Protein AF-A0A194PDJ0-F1 (afdb_monomer)

Solvent-accessible surface area (backbone atoms only — not comparable to full-atom values): 7885 Å² total; per-residue (Å²): 131,50,68,66,46,75,48,87,61,85,101,45,86,41,82,40,83,20,64,50,59,54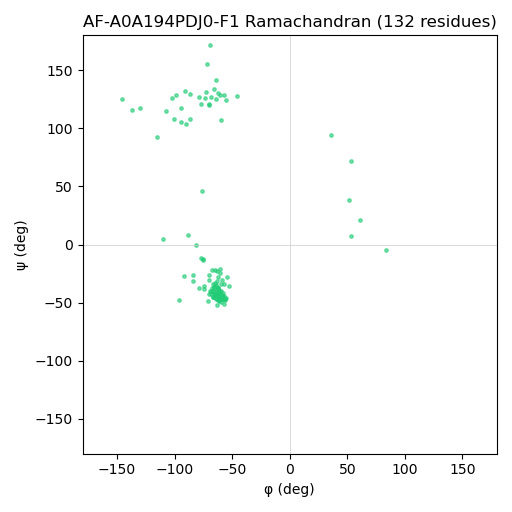,53,52,47,54,54,54,53,51,49,52,52,51,51,61,53,54,61,64,69,48,73,89,59,56,68,67,58,55,51,49,53,52,51,53,50,50,55,50,51,55,54,44,55,56,38,48,62,57,15,74,78,36,67,70,48,30,35,51,40,45,37,48,66,81,47,66,64,46,87,84,56,57,65,68,60,41,50,35,53,45,53,36,51,53,52,49,50,56,58,56,70,70,57,54,64,74,46,58,72,61,78,56,84,78,85,79,78,61,68,88,83,86

InterPro domains:
  IPR007129 Ubiquinol-cytochrome c chaperone, CBP3 [PTHR12184] (19-128)
  IPR021150 Ubiquinol-cytochrome c chaperone [PF03981] (19-120)

pLDDT: mean 86.36, std 13.6, range [44.62, 97.94]

Foldseek 3Di:
DFDWDQDDDPPDRDTHDGLVVVLVVVVVVVVVVVLVVVLVVVPPDDVVVSVVVVVVVVVLVVVLVVQVVVCVVPVVSQLVSCCCNVVVVDPPDDSVVSVLVSVLVVVQVVQVVPDDSVCSNPPNDGDRDDSVVD

Radius of gyration: 18.81 Å; Cα contacts (8 Å, |Δi|>4): 86; chains: 1; bounding box: 39×33×56 Å

Secondary structure (DSSP, 8-state):
-PPPEEEEETTEEEEE--HHHHHHHHHHHHHHHHHHHHHHTSTT--HHHHHHHHHHHHHHHHHHHHHHHHHTT-HHHHHHHHHHHHSTT-TT--HHHHHHHHHHHHHHHHHHHTS-HHHHHSS----PPPGGG-

Sequence (134 aa):
MAEDVTSITNDKKKYVKGDGHFVRNCVIEALWADVAMRVKLLEGANPAIARKQVTELSEQFQAALVAYDEGLSDDKIMASAVWRRFYSLSEDANAMDIEKIVHFIRHQVSELDKIPSKDLKWKPVFTWLSINDH

Mean predicted aligned error: 7.32 Å

Structure (mmCIF, N/CA/C/O backbone):
data_AF-A0A194PDJ0-F1
#
_entry.id   AF-A0A194PDJ0-F1
#
loop_
_atom_site.group_PDB
_atom_site.id
_atom_site.type_symbol
_atom_site.label_atom_id
_atom_site.label_alt_id
_atom_site.label_comp_id
_atom_site.label_asym_id
_atom_site.label_entity_id
_atom_site.label_seq_id
_atom_site.pdbx_PDB_ins_code
_atom_site.Cartn_x
_atom_site.Cartn_y
_atom_site.Cartn_z
_atom_site.occupancy
_atom_site.B_iso_or_equiv
_atom_site.auth_seq_id
_atom_site.auth_comp_id
_atom_site.auth_asym_id
_atom_site.auth_atom_id
_atom_site.pdbx_PDB_model_num
ATOM 1 N N . MET A 1 1 ? -5.760 1.901 17.203 1.00 44.62 1 MET A N 1
ATOM 2 C CA . MET A 1 1 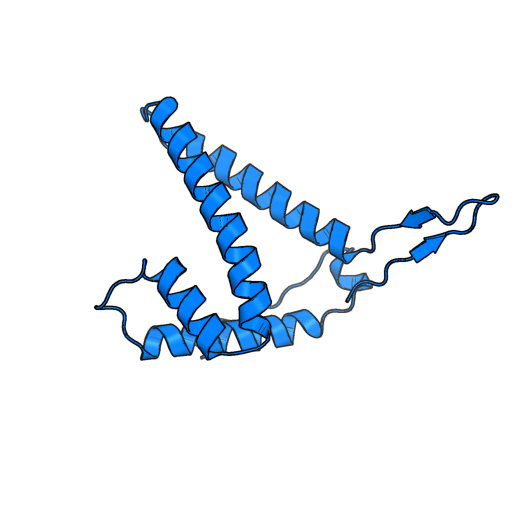? -4.712 2.951 17.193 1.00 44.62 1 MET A CA 1
ATOM 3 C C . MET A 1 1 ? -3.810 2.737 18.402 1.00 44.62 1 MET A C 1
ATOM 5 O O . MET A 1 1 ? -4.319 2.734 19.514 1.00 44.62 1 MET A O 1
ATOM 9 N N . ALA A 1 2 ? -2.517 2.461 18.218 1.00 47.50 2 ALA A N 1
ATOM 10 C CA . ALA A 1 2 ? -1.602 2.309 19.350 1.00 47.50 2 ALA A CA 1
ATOM 11 C C . ALA A 1 2 ? -1.408 3.662 20.045 1.00 47.50 2 ALA A C 1
ATOM 13 O O . ALA A 1 2 ? -1.103 4.647 19.379 1.00 47.50 2 ALA A O 1
ATOM 14 N N . GLU A 1 3 ? -1.615 3.710 21.357 1.00 50.22 3 GLU A N 1
ATOM 15 C CA . GLU A 1 3 ? -1.534 4.952 22.119 1.00 50.22 3 GLU A CA 1
ATOM 16 C C . GLU A 1 3 ? -0.072 5.381 22.277 1.00 50.22 3 GLU A C 1
ATOM 18 O O . GLU A 1 3 ? 0.781 4.611 22.728 1.00 50.22 3 GLU A O 1
ATOM 23 N N . ASP A 1 4 ? 0.224 6.617 21.883 1.00 56.78 4 ASP A N 1
ATOM 24 C CA . ASP A 1 4 ? 1.502 7.248 22.183 1.00 56.78 4 ASP A CA 1
ATOM 25 C C . ASP A 1 4 ? 1.548 7.614 23.669 1.00 56.78 4 ASP A C 1
ATOM 27 O O . ASP A 1 4 ? 0.629 8.237 24.203 1.00 56.78 4 ASP A O 1
ATOM 31 N N . VAL A 1 5 ? 2.635 7.251 24.350 1.00 58.25 5 VAL A N 1
ATOM 32 C CA . VAL A 1 5 ? 2.769 7.470 25.795 1.00 58.25 5 VAL A CA 1
ATOM 33 C C . VAL A 1 5 ? 3.661 8.679 26.048 1.00 58.25 5 VAL A C 1
ATOM 35 O O . VAL A 1 5 ? 4.807 8.744 25.600 1.00 58.25 5 VAL A O 1
ATOM 38 N N . THR A 1 6 ? 3.174 9.643 26.826 1.00 53.84 6 THR A N 1
ATOM 39 C CA . THR A 1 6 ? 4.027 10.695 27.391 1.00 53.84 6 THR A CA 1
ATOM 40 C C . THR A 1 6 ? 4.628 10.210 28.706 1.00 53.84 6 THR A C 1
ATOM 42 O O . THR A 1 6 ? 3.920 10.118 29.707 1.00 53.84 6 THR A O 1
ATOM 45 N N . SER A 1 7 ? 5.931 9.917 28.733 1.00 50.19 7 SER A N 1
ATOM 46 C CA . SER A 1 7 ? 6.626 9.576 29.981 1.00 50.19 7 SER A CA 1
ATOM 47 C C . SER A 1 7 ? 7.110 10.844 30.688 1.00 50.19 7 SER A C 1
ATOM 49 O O . SER A 1 7 ? 7.787 11.673 30.070 1.00 50.19 7 SER A O 1
ATOM 51 N N . ILE A 1 8 ? 6.804 10.982 31.980 1.00 46.88 8 ILE A N 1
ATOM 52 C CA . ILE A 1 8 ? 7.322 12.057 32.834 1.00 46.88 8 ILE A CA 1
ATOM 53 C C . ILE A 1 8 ? 8.565 11.530 33.557 1.00 46.88 8 ILE A C 1
ATOM 55 O O . ILE A 1 8 ? 8.462 10.745 34.492 1.00 46.88 8 ILE A O 1
ATOM 59 N N . THR A 1 9 ? 9.744 11.971 33.131 1.00 51.44 9 THR A N 1
ATOM 60 C CA . THR A 1 9 ? 10.995 11.807 33.886 1.00 51.44 9 THR A CA 1
ATOM 61 C C . THR A 1 9 ? 11.760 13.123 33.810 1.00 51.44 9 THR A C 1
ATOM 63 O O . THR A 1 9 ? 12.117 13.525 32.707 1.00 51.44 9 THR A O 1
ATOM 66 N N . ASN A 1 10 ? 11.949 13.780 34.964 1.00 54.75 10 ASN A N 1
ATOM 67 C CA . ASN A 1 10 ? 12.617 15.075 35.187 1.00 54.75 10 ASN A CA 1
ATOM 68 C C . ASN A 1 10 ? 12.408 16.131 34.078 1.00 54.75 10 ASN A C 1
ATOM 70 O O . ASN A 1 10 ? 13.140 16.183 33.092 1.00 54.75 10 ASN A O 1
ATOM 74 N N . ASP A 1 11 ? 11.400 16.988 34.275 1.00 57.84 11 ASP A N 1
ATOM 75 C CA . ASP A 1 11 ? 11.147 18.279 33.602 1.00 57.84 11 ASP A CA 1
ATOM 76 C C . ASP A 1 11 ? 11.097 18.339 32.064 1.00 57.84 11 ASP A C 1
ATOM 78 O O . ASP A 1 11 ? 10.934 19.417 31.490 1.00 57.84 11 ASP A O 1
ATOM 82 N N . LYS A 1 12 ? 11.132 17.207 31.353 1.00 55.81 12 LYS A N 1
ATOM 83 C CA . LYS A 1 12 ? 10.877 17.165 29.905 1.00 55.81 12 LYS A CA 1
ATOM 84 C C . LYS A 1 12 ? 9.856 16.084 29.570 1.00 55.81 12 LYS A C 1
ATOM 86 O O . LYS A 1 12 ? 10.108 14.899 29.768 1.00 55.81 12 LYS A O 1
ATOM 91 N N . LYS A 1 13 ? 8.704 16.488 29.015 1.00 59.84 13 LYS A N 1
ATOM 92 C CA . LYS A 1 13 ? 7.755 15.558 28.383 1.00 59.84 13 LYS A CA 1
ATOM 93 C C . LYS A 1 13 ? 8.484 14.846 27.242 1.00 59.84 13 LYS A C 1
ATOM 95 O O . LYS A 1 13 ? 8.774 15.463 26.219 1.00 59.84 13 LYS A O 1
ATOM 100 N N . LYS A 1 14 ? 8.806 13.565 27.421 1.00 64.19 14 LYS A N 1
ATOM 101 C CA . LYS A 1 14 ? 9.397 12.737 26.368 1.00 64.19 14 LYS A CA 1
ATOM 102 C C . LYS A 1 14 ? 8.272 11.990 25.664 1.00 64.19 14 LYS A C 1
ATOM 104 O O . LYS A 1 14 ? 7.558 11.206 26.285 1.00 64.19 14 LYS A O 1
ATOM 109 N N . TYR A 1 15 ? 8.110 12.274 24.378 1.00 62.28 15 TYR A N 1
ATOM 110 C CA . TYR A 1 15 ? 7.217 11.522 23.509 1.00 62.28 15 TYR A CA 1
ATOM 111 C C . TYR A 1 15 ? 7.804 10.127 23.283 1.00 62.28 15 TYR A C 1
ATOM 113 O O . TYR A 1 15 ? 8.939 9.994 22.811 1.00 62.28 15 TYR A O 1
ATOM 121 N N . VAL A 1 16 ? 7.050 9.094 23.650 1.00 68.69 16 VAL A N 1
ATOM 122 C CA . VAL A 1 16 ? 7.381 7.702 23.357 1.00 68.69 16 VAL A CA 1
ATOM 123 C C . VAL A 1 16 ? 6.428 7.232 22.270 1.00 68.69 16 VAL A C 1
ATOM 125 O O . VAL A 1 16 ? 5.220 7.167 22.479 1.00 68.69 16 VAL A O 1
ATOM 128 N N . LYS A 1 17 ? 7.001 6.924 21.105 1.00 74.88 17 LYS A N 1
ATOM 129 C CA . LYS A 1 17 ? 6.278 6.359 19.964 1.00 74.88 17 LYS A CA 1
ATOM 130 C C . LYS A 1 17 ? 5.584 5.062 20.386 1.00 74.88 17 LYS A C 1
ATOM 132 O O . LYS A 1 17 ? 6.246 4.188 20.948 1.00 74.88 17 LYS A O 1
ATOM 137 N N . GLY A 1 18 ? 4.290 4.946 20.104 1.00 79.12 18 GLY A N 1
ATOM 138 C CA . GLY A 1 18 ? 3.470 3.791 20.458 1.00 79.12 18 GLY A CA 1
ATOM 139 C C . GLY A 1 18 ? 3.817 2.518 19.681 1.00 79.12 18 GLY A C 1
ATOM 140 O O . GLY A 1 18 ? 4.574 2.521 18.705 1.00 79.12 18 GLY A O 1
ATOM 141 N N . ASP A 1 19 ? 3.213 1.404 20.096 1.00 80.25 19 ASP A N 1
ATOM 142 C CA . ASP A 1 19 ? 3.483 0.064 19.552 1.00 80.25 19 ASP A CA 1
ATOM 143 C C . ASP A 1 19 ? 3.223 -0.051 18.037 1.00 80.25 19 ASP A C 1
ATOM 145 O O . ASP A 1 19 ? 3.932 -0.767 17.332 1.00 80.25 19 ASP A O 1
ATOM 149 N N . GLY A 1 20 ? 2.277 0.722 17.499 1.00 80.69 20 GLY A N 1
ATOM 150 C CA . GLY A 1 20 ? 1.982 0.768 16.065 1.00 80.69 20 GLY A CA 1
ATOM 151 C C . GLY A 1 20 ? 3.149 1.307 15.235 1.00 80.69 20 GLY A C 1
ATOM 152 O O . GLY A 1 20 ? 3.421 0.798 14.149 1.00 80.69 20 GLY A O 1
ATOM 153 N N . HIS A 1 21 ? 3.910 2.273 15.762 1.00 85.31 21 HIS A N 1
ATOM 154 C CA . HIS A 1 21 ? 5.116 2.766 15.093 1.00 85.31 21 HIS A CA 1
ATOM 155 C C . HIS A 1 21 ? 6.192 1.677 15.013 1.00 85.31 21 HIS A C 1
ATOM 157 O O . HIS A 1 21 ? 6.894 1.573 14.005 1.00 85.31 21 HIS A O 1
ATOM 163 N N . PHE A 1 22 ? 6.347 0.883 16.076 1.00 86.12 22 PHE A N 1
ATOM 164 C CA . PHE A 1 22 ? 7.292 -0.232 16.098 1.00 86.12 22 PHE A CA 1
ATOM 165 C C . PHE A 1 22 ? 6.913 -1.292 15.059 1.00 86.12 22 PHE A C 1
ATOM 167 O O . PHE A 1 22 ? 7.729 -1.617 14.202 1.00 86.12 22 PHE A O 1
ATOM 174 N N . VAL A 1 23 ? 5.659 -1.750 15.068 1.00 86.06 23 VAL A N 1
ATOM 175 C CA . VAL A 1 23 ? 5.172 -2.774 14.129 1.00 86.06 23 VAL A CA 1
ATOM 176 C C . VAL A 1 23 ? 5.292 -2.296 12.680 1.00 86.06 23 VAL A C 1
ATOM 178 O O . VAL A 1 23 ? 5.813 -3.025 11.838 1.00 86.06 23 VAL A O 1
ATOM 181 N N . ARG A 1 24 ? 4.910 -1.043 12.391 1.00 89.12 24 ARG A N 1
ATOM 182 C CA . ARG A 1 24 ? 5.094 -0.429 11.067 1.00 89.12 24 ARG A CA 1
ATOM 183 C C . ARG A 1 24 ? 6.552 -0.481 10.612 1.00 89.12 24 ARG A C 1
ATOM 185 O O . ARG A 1 24 ? 6.816 -0.819 9.462 1.00 89.12 24 ARG A O 1
ATOM 192 N N . ASN A 1 25 ? 7.497 -0.136 11.489 1.00 91.38 25 ASN A N 1
ATOM 193 C CA . ASN A 1 25 ? 8.921 -0.213 11.162 1.00 91.38 25 ASN A CA 1
ATOM 194 C C . ASN A 1 25 ? 9.349 -1.626 10.797 1.00 91.38 25 ASN A C 1
ATOM 196 O O . ASN A 1 25 ? 9.986 -1.795 9.765 1.00 91.38 25 ASN A O 1
ATOM 200 N N . CYS A 1 26 ? 8.947 -2.625 11.581 1.00 90.75 26 CYS A N 1
ATOM 201 C CA . CYS A 1 26 ? 9.275 -4.015 11.286 1.00 90.75 26 CYS A CA 1
ATOM 202 C C . CYS A 1 26 ? 8.759 -4.447 9.905 1.00 90.75 26 CYS A C 1
ATOM 204 O O . CYS A 1 26 ? 9.483 -5.107 9.167 1.00 90.75 26 CYS A O 1
ATOM 206 N N . VAL A 1 27 ? 7.540 -4.044 9.527 1.00 90.75 27 VAL A N 1
ATOM 207 C CA . VAL A 1 27 ? 6.970 -4.358 8.203 1.00 90.75 27 VAL A CA 1
ATOM 208 C C . VAL A 1 27 ? 7.755 -3.678 7.078 1.00 90.75 27 VAL A C 1
ATOM 210 O O . VAL A 1 27 ? 8.083 -4.325 6.086 1.00 90.75 27 VAL A O 1
ATOM 213 N N . ILE A 1 28 ? 8.097 -2.395 7.231 1.00 94.50 28 ILE A N 1
ATOM 214 C CA . ILE A 1 28 ? 8.876 -1.647 6.230 1.00 94.50 28 ILE A CA 1
ATOM 215 C C . ILE A 1 28 ? 10.293 -2.223 6.091 1.00 94.50 28 ILE A C 1
ATOM 217 O O . ILE A 1 28 ? 10.792 -2.380 4.979 1.00 94.50 28 ILE A O 1
ATOM 221 N N . GLU A 1 29 ? 10.943 -2.560 7.202 1.00 95.44 29 GLU A N 1
ATOM 222 C CA . GLU A 1 29 ? 12.269 -3.183 7.207 1.00 95.44 29 GLU A CA 1
ATOM 223 C C . GLU A 1 29 ? 12.242 -4.553 6.522 1.00 95.44 29 GLU A C 1
ATOM 225 O O . GLU A 1 29 ? 13.094 -4.830 5.677 1.00 95.44 29 GLU A O 1
ATOM 230 N N . ALA A 1 30 ? 11.237 -5.383 6.821 1.00 95.12 30 ALA A N 1
ATOM 231 C CA . ALA A 1 30 ? 11.053 -6.680 6.178 1.00 95.12 30 ALA A CA 1
ATOM 232 C C . ALA A 1 30 ? 10.808 -6.547 4.665 1.00 95.12 30 ALA A C 1
ATOM 234 O O . ALA A 1 30 ? 11.409 -7.288 3.887 1.00 95.12 30 ALA A O 1
ATOM 235 N N . LEU A 1 31 ? 9.992 -5.573 4.240 1.00 96.00 31 LEU A N 1
ATOM 236 C CA . LEU A 1 31 ? 9.767 -5.265 2.825 1.00 96.00 31 LEU A CA 1
ATOM 237 C C . LEU A 1 31 ? 11.086 -4.941 2.112 1.00 96.00 31 LEU A C 1
ATOM 239 O O . LEU A 1 31 ? 11.395 -5.539 1.082 1.00 96.00 31 LEU A O 1
ATOM 243 N N . TRP A 1 32 ? 11.890 -4.023 2.654 1.00 96.38 32 TRP A N 1
ATOM 244 C CA . TRP A 1 32 ? 13.147 -3.629 2.011 1.00 96.38 32 TRP A CA 1
ATOM 245 C C . TRP A 1 32 ? 14.214 -4.721 2.057 1.00 96.38 32 TRP A C 1
ATOM 247 O O . TRP A 1 32 ? 15.010 -4.829 1.121 1.00 96.38 32 TRP A O 1
ATOM 257 N N . ALA A 1 33 ? 14.210 -5.565 3.090 1.00 96.62 33 ALA A N 1
ATOM 258 C CA . ALA A 1 33 ? 15.037 -6.764 3.125 1.00 96.62 33 ALA A CA 1
ATOM 259 C C . ALA A 1 33 ? 14.661 -7.739 1.994 1.00 96.62 33 ALA A C 1
ATOM 261 O O . ALA A 1 33 ? 15.553 -8.232 1.302 1.00 96.62 33 ALA A O 1
ATOM 262 N N . ASP A 1 34 ? 13.365 -7.965 1.750 1.00 96.12 34 ASP A N 1
ATOM 263 C CA . ASP A 1 34 ? 12.885 -8.816 0.652 1.00 96.12 34 ASP A CA 1
ATOM 264 C C . ASP A 1 34 ? 13.251 -8.240 -0.723 1.00 96.12 34 ASP A C 1
ATOM 266 O O . ASP A 1 34 ? 13.803 -8.944 -1.570 1.00 96.12 34 ASP A O 1
ATOM 270 N N . VAL A 1 35 ? 13.063 -6.932 -0.928 1.00 94.81 35 VAL A N 1
ATOM 271 C CA . VAL A 1 35 ? 13.494 -6.241 -2.155 1.00 94.81 35 VAL A CA 1
ATOM 272 C C . VAL A 1 35 ? 14.998 -6.414 -2.381 1.00 94.81 35 VAL A C 1
ATOM 274 O O . VAL A 1 35 ? 15.419 -6.779 -3.479 1.00 94.81 35 VAL A O 1
ATOM 277 N N . ALA A 1 36 ? 15.822 -6.219 -1.347 1.00 91.75 36 ALA A N 1
ATOM 278 C CA . ALA A 1 36 ? 17.271 -6.380 -1.447 1.00 91.75 36 ALA A CA 1
ATOM 279 C C . ALA A 1 36 ? 17.690 -7.821 -1.787 1.00 91.75 36 ALA A C 1
ATOM 281 O O . ALA A 1 36 ? 18.702 -8.017 -2.463 1.00 91.75 36 ALA A O 1
ATOM 282 N N . MET A 1 37 ? 16.933 -8.831 -1.345 1.00 92.62 37 MET A N 1
ATOM 283 C CA . MET A 1 37 ? 17.148 -10.224 -1.744 1.00 92.62 37 MET A CA 1
ATOM 284 C C . MET A 1 37 ? 16.746 -10.459 -3.202 1.00 92.62 37 MET A C 1
ATOM 286 O O . MET A 1 37 ? 17.545 -10.994 -3.968 1.00 92.62 37 MET A O 1
ATOM 290 N N . ARG A 1 38 ? 15.557 -10.011 -3.617 1.00 91.44 38 ARG A N 1
ATOM 291 C CA . ARG A 1 38 ? 15.045 -10.204 -4.985 1.00 91.44 38 ARG A CA 1
ATOM 292 C C . ARG A 1 38 ? 15.901 -9.526 -6.043 1.00 91.44 38 ARG A C 1
ATOM 294 O O . ARG A 1 38 ? 16.121 -10.102 -7.100 1.00 91.44 38 ARG A O 1
ATOM 301 N N . VAL A 1 39 ? 16.438 -8.345 -5.750 1.00 90.25 39 VAL A N 1
ATOM 302 C CA . VAL A 1 39 ? 17.346 -7.637 -6.665 1.00 90.25 39 VAL A CA 1
ATOM 303 C C . VAL A 1 39 ? 18.598 -8.465 -6.971 1.00 90.25 39 VAL A C 1
ATOM 305 O O . VAL A 1 39 ? 19.090 -8.421 -8.094 1.00 90.25 39 VAL A O 1
ATOM 308 N N . LYS A 1 40 ? 19.095 -9.261 -6.016 1.00 86.81 40 LYS A N 1
ATOM 309 C CA . LYS A 1 40 ? 20.252 -10.146 -6.242 1.00 86.81 40 LYS A CA 1
ATOM 310 C C . LYS A 1 40 ? 19.932 -11.315 -7.174 1.00 86.81 40 LYS A C 1
ATOM 312 O O . LYS A 1 40 ? 20.842 -11.810 -7.823 1.00 86.81 40 LYS A O 1
ATOM 317 N N . LEU A 1 41 ? 18.666 -11.736 -7.243 1.00 88.06 41 LEU A N 1
ATOM 318 C CA . LEU A 1 41 ? 18.210 -12.822 -8.120 1.00 88.06 41 LEU A CA 1
ATOM 319 C C . LEU A 1 41 ? 18.107 -12.399 -9.588 1.00 88.06 41 LEU A C 1
ATOM 321 O O . LEU A 1 41 ? 17.981 -13.252 -10.461 1.00 88.06 41 LEU A O 1
ATOM 325 N N . LEU A 1 42 ? 18.171 -11.099 -9.880 1.00 82.00 42 LEU A N 1
ATOM 326 C CA . LEU A 1 42 ? 18.205 -10.571 -11.243 1.00 82.00 42 LEU A CA 1
ATOM 327 C C . LEU A 1 42 ? 19.603 -10.754 -11.869 1.00 82.00 42 LEU A C 1
ATOM 329 O O . LEU A 1 42 ? 20.157 -9.806 -12.418 1.00 82.00 42 LEU A O 1
ATOM 333 N N . GLU A 1 43 ? 20.209 -11.940 -11.736 1.00 59.34 43 GLU A N 1
ATOM 334 C CA . GLU A 1 43 ? 21.579 -12.237 -12.178 1.00 59.34 43 GLU A CA 1
ATOM 335 C C . GLU A 1 43 ? 21.850 -11.707 -13.599 1.00 59.34 43 GLU A C 1
ATOM 337 O O . GLU A 1 43 ? 21.086 -11.941 -14.534 1.00 59.34 43 GLU A O 1
ATOM 342 N N . GLY A 1 44 ? 22.935 -10.940 -13.759 1.00 67.94 44 GLY A N 1
ATOM 343 C CA . GLY A 1 44 ? 23.294 -10.297 -15.030 1.00 67.94 44 GLY A CA 1
ATOM 344 C C . GLY A 1 44 ? 22.605 -8.953 -15.310 1.00 67.94 44 GLY A C 1
ATOM 345 O O . GLY A 1 44 ? 22.963 -8.283 -16.281 1.00 67.94 44 GLY A O 1
ATOM 346 N N . ALA A 1 45 ? 21.674 -8.500 -14.463 1.00 67.62 45 ALA A N 1
ATOM 347 C CA . ALA A 1 45 ? 21.101 -7.165 -14.577 1.00 67.62 45 ALA A CA 1
ATOM 348 C C . ALA A 1 45 ? 22.161 -6.093 -14.302 1.00 67.62 45 ALA A C 1
ATOM 350 O O . ALA A 1 45 ? 22.911 -6.138 -13.324 1.00 67.62 45 ALA A O 1
ATOM 351 N N . ASN A 1 46 ? 22.198 -5.083 -15.170 1.00 82.81 46 ASN A N 1
ATOM 352 C CA . ASN A 1 46 ? 23.067 -3.929 -14.999 1.00 82.81 46 ASN A CA 1
ATOM 353 C C . ASN A 1 46 ? 22.796 -3.282 -13.621 1.00 82.81 46 ASN A C 1
ATOM 355 O O . ASN A 1 46 ? 21.659 -2.869 -13.369 1.00 82.81 46 ASN A O 1
ATOM 359 N N . PRO A 1 47 ? 23.811 -3.118 -12.747 1.00 86.56 47 PRO A N 1
ATOM 360 C CA . PRO A 1 47 ? 23.633 -2.519 -11.424 1.00 86.56 47 PRO A CA 1
ATOM 361 C C . PRO A 1 47 ? 22.965 -1.137 -11.451 1.00 86.56 47 PRO A C 1
ATOM 363 O O . PRO A 1 47 ? 22.302 -0.751 -10.492 1.00 86.56 47 PRO A O 1
ATOM 366 N N . ALA A 1 48 ? 23.129 -0.377 -12.537 1.00 88.00 48 ALA A N 1
ATOM 367 C CA . ALA A 1 48 ? 22.445 0.898 -12.727 1.00 88.00 48 ALA A CA 1
ATOM 368 C C . ALA A 1 48 ? 20.932 0.727 -12.938 1.00 88.00 48 ALA A C 1
ATOM 370 O O . ALA A 1 48 ? 20.158 1.494 -12.371 1.00 88.00 48 ALA A O 1
ATOM 371 N N . ILE A 1 49 ? 20.515 -0.291 -13.697 1.00 87.50 49 ILE A N 1
ATOM 372 C CA . ILE A 1 49 ? 19.098 -0.617 -13.912 1.00 87.50 49 ILE A CA 1
ATOM 373 C C . ILE A 1 49 ? 18.474 -1.089 -12.598 1.00 87.50 49 ILE A C 1
ATOM 375 O O . ILE A 1 49 ? 17.426 -0.582 -12.215 1.00 87.50 49 ILE A O 1
ATOM 379 N N . ALA A 1 50 ? 19.156 -1.972 -11.864 1.00 89.00 50 ALA A N 1
ATOM 380 C CA . ALA A 1 50 ? 18.685 -2.447 -10.565 1.00 89.00 50 ALA A CA 1
ATOM 381 C C . ALA A 1 50 ? 18.475 -1.293 -9.569 1.00 89.00 50 ALA A C 1
ATOM 383 O O . ALA A 1 50 ? 17.428 -1.201 -8.935 1.00 89.00 50 ALA A O 1
ATOM 384 N N . ARG A 1 51 ? 19.437 -0.361 -9.470 1.00 90.06 51 ARG A N 1
ATOM 385 C CA . ARG A 1 51 ? 19.281 0.839 -8.630 1.00 90.06 51 ARG A CA 1
ATOM 386 C C . ARG A 1 51 ? 18.091 1.689 -9.060 1.00 90.06 51 ARG A C 1
ATOM 388 O O . ARG A 1 51 ? 17.318 2.096 -8.203 1.00 90.06 51 ARG A O 1
ATOM 395 N N . LYS A 1 52 ? 17.931 1.921 -10.366 1.00 92.06 52 LYS A N 1
ATOM 396 C CA . LYS A 1 52 ? 16.802 2.684 -10.910 1.00 92.06 52 LYS A CA 1
ATOM 397 C C . LYS A 1 52 ? 15.460 2.045 -10.534 1.00 92.06 52 LYS A C 1
ATOM 399 O O . LYS A 1 52 ? 14.596 2.742 -10.022 1.00 92.06 52 LYS A O 1
ATOM 404 N N . GLN A 1 53 ? 15.319 0.732 -10.704 1.00 91.19 53 GLN A N 1
ATOM 405 C CA . GLN A 1 53 ? 14.094 0.003 -10.356 1.00 91.19 53 GLN A CA 1
ATOM 406 C C . GLN A 1 53 ? 13.779 0.061 -8.856 1.00 91.19 53 GLN A C 1
ATOM 408 O O . GLN A 1 53 ? 12.624 0.219 -8.475 1.00 91.19 53 GLN A O 1
ATOM 413 N N . VAL A 1 54 ? 14.793 -0.027 -7.988 1.00 93.94 54 VAL A N 1
ATOM 414 C CA . VAL A 1 54 ? 14.599 0.122 -6.534 1.00 93.94 54 VAL A CA 1
ATOM 415 C C . VAL A 1 54 ? 14.166 1.545 -6.174 1.00 93.94 54 VAL A C 1
ATOM 417 O O . VAL A 1 54 ? 13.291 1.717 -5.327 1.00 93.94 54 VAL A O 1
ATOM 420 N N . THR A 1 55 ? 14.742 2.565 -6.817 1.00 95.50 55 THR A N 1
ATOM 421 C CA . THR A 1 55 ? 14.310 3.960 -6.643 1.00 95.50 55 THR A CA 1
ATOM 422 C C . THR A 1 55 ? 12.859 4.146 -7.080 1.00 95.50 55 THR A C 1
ATOM 424 O O . THR A 1 55 ? 12.066 4.663 -6.298 1.00 95.50 55 THR A O 1
ATOM 427 N N . GLU A 1 56 ? 12.488 3.653 -8.263 1.00 94.00 56 GLU A N 1
ATOM 428 C CA . GLU A 1 56 ? 11.108 3.704 -8.764 1.00 94.00 56 GLU A CA 1
ATOM 429 C C . GLU A 1 56 ? 10.137 2.990 -7.813 1.00 94.00 56 GLU A C 1
ATOM 431 O O . GLU A 1 56 ? 9.081 3.530 -7.486 1.00 94.00 56 GLU A O 1
ATOM 436 N N . LEU A 1 57 ? 10.508 1.814 -7.295 1.00 94.31 57 LEU A N 1
ATOM 437 C CA . LEU A 1 57 ? 9.701 1.089 -6.313 1.00 94.31 57 LEU A CA 1
ATOM 438 C C . LEU A 1 57 ? 9.513 1.893 -5.017 1.00 94.31 57 LEU A C 1
ATOM 440 O O . LEU A 1 57 ? 8.420 1.906 -4.456 1.00 94.31 57 LEU A O 1
ATOM 444 N N . SER A 1 58 ? 10.557 2.578 -4.544 1.00 95.94 58 SER A N 1
ATOM 445 C CA . SER A 1 58 ? 10.483 3.448 -3.362 1.00 95.94 58 SER A CA 1
ATOM 446 C C . SER A 1 58 ? 9.528 4.617 -3.574 1.00 95.94 58 SER A C 1
ATOM 448 O O . SER A 1 58 ? 8.654 4.859 -2.742 1.00 95.94 58 SER A O 1
ATOM 450 N N . GLU A 1 59 ? 9.627 5.300 -4.712 1.00 95.56 59 GLU A N 1
ATOM 451 C CA . GLU A 1 59 ? 8.728 6.401 -5.067 1.00 95.56 59 GLU A CA 1
ATOM 452 C C . GLU A 1 59 ? 7.274 5.926 -5.178 1.00 95.56 59 GLU A C 1
ATOM 454 O O . GLU A 1 59 ? 6.364 6.559 -4.635 1.00 95.56 59 GLU A O 1
ATOM 459 N N . GLN A 1 60 ? 7.048 4.774 -5.814 1.00 93.56 60 GLN A N 1
ATOM 460 C CA . GLN A 1 60 ? 5.725 4.162 -5.915 1.00 93.56 60 GLN A CA 1
ATOM 461 C C . GLN A 1 60 ? 5.163 3.771 -4.548 1.00 93.56 60 GLN A C 1
ATOM 463 O O . GLN A 1 60 ? 3.987 4.023 -4.290 1.00 93.56 60 GLN A O 1
ATOM 468 N N . PHE A 1 61 ? 5.988 3.203 -3.666 1.00 94.75 61 PHE A N 1
ATOM 469 C CA . PHE A 1 61 ? 5.594 2.851 -2.305 1.00 94.75 61 PHE A CA 1
ATOM 470 C C . PHE A 1 61 ? 5.173 4.090 -1.505 1.00 94.75 61 PHE A C 1
ATOM 472 O O . PHE A 1 61 ? 4.090 4.099 -0.923 1.00 94.75 61 PHE A O 1
ATOM 479 N N . GLN A 1 62 ? 5.965 5.167 -1.532 1.00 94.81 62 GLN A N 1
ATOM 480 C CA . GLN A 1 62 ? 5.617 6.423 -0.852 1.00 94.81 62 GLN A CA 1
ATOM 481 C C . GLN A 1 62 ? 4.319 7.026 -1.399 1.00 94.81 62 GLN A C 1
ATOM 483 O O . GLN A 1 62 ? 3.438 7.416 -0.635 1.00 94.81 62 GLN A O 1
ATOM 488 N N . ALA A 1 63 ? 4.164 7.054 -2.723 1.00 93.69 63 ALA A N 1
ATOM 489 C CA . ALA A 1 63 ? 2.948 7.556 -3.351 1.00 93.69 63 ALA A CA 1
ATOM 490 C C . ALA A 1 63 ? 1.719 6.690 -3.026 1.00 93.69 63 ALA A C 1
ATOM 492 O O . ALA A 1 63 ? 0.610 7.216 -2.933 1.00 93.69 63 ALA A O 1
ATOM 493 N N . ALA A 1 64 ? 1.897 5.377 -2.857 1.00 93.31 64 ALA A N 1
ATOM 494 C CA . ALA A 1 64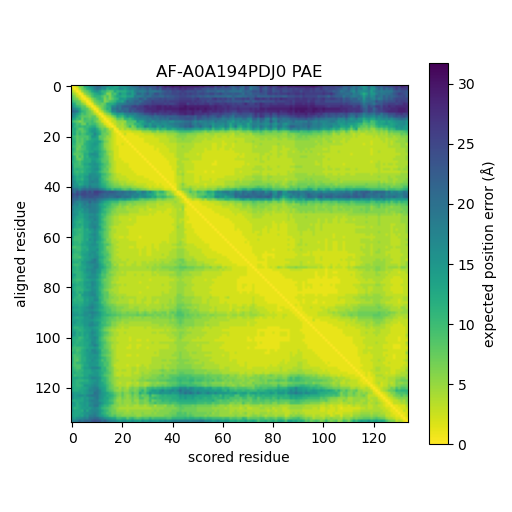 ? 0.831 4.470 -2.447 1.00 93.31 64 ALA A CA 1
ATOM 495 C C . ALA A 1 64 ? 0.393 4.729 -1.001 1.00 93.31 64 ALA A C 1
ATOM 497 O O . ALA A 1 64 ? -0.805 4.792 -0.755 1.00 93.31 64 ALA A O 1
ATOM 498 N N . LEU A 1 65 ? 1.328 4.960 -0.071 1.00 93.31 65 LEU A N 1
ATOM 499 C CA . LEU A 1 65 ? 0.989 5.294 1.318 1.00 93.31 65 LEU A CA 1
ATOM 500 C C . LEU A 1 65 ? 0.086 6.529 1.402 1.00 93.31 65 LEU A C 1
ATOM 502 O O . LEU A 1 65 ? -0.939 6.484 2.074 1.00 93.31 65 LEU A O 1
ATOM 506 N N . VAL A 1 66 ? 0.432 7.597 0.677 1.00 94.50 66 VAL A N 1
ATOM 507 C CA . VAL A 1 66 ? -0.374 8.829 0.642 1.00 94.50 66 VAL A CA 1
ATOM 508 C C . VAL A 1 66 ? -1.748 8.574 0.022 1.00 94.50 66 VAL A C 1
ATOM 510 O O . VAL A 1 66 ? -2.764 8.980 0.576 1.00 94.50 66 VAL A O 1
ATOM 513 N N . ALA A 1 67 ? -1.796 7.875 -1.116 1.00 94.56 67 ALA A N 1
ATOM 514 C CA . ALA A 1 67 ? -3.053 7.614 -1.812 1.00 94.56 67 ALA A CA 1
ATOM 515 C C . ALA A 1 67 ? -3.998 6.702 -1.012 1.00 94.56 67 ALA A C 1
ATOM 517 O O . ALA A 1 67 ? -5.212 6.882 -1.066 1.00 9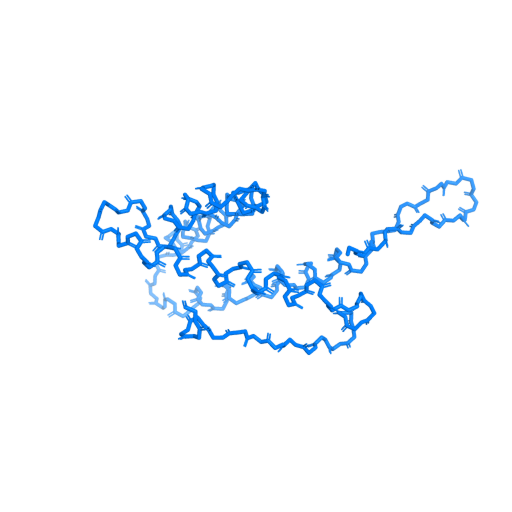4.56 67 ALA A O 1
ATOM 518 N N . TYR A 1 68 ? -3.457 5.720 -0.290 1.00 95.38 68 TYR A N 1
ATOM 519 C CA . TYR A 1 68 ? -4.258 4.821 0.535 1.00 95.38 68 TYR A CA 1
ATOM 520 C C . TYR A 1 68 ? -4.755 5.505 1.801 1.00 95.38 68 TYR A C 1
ATOM 522 O O . TYR A 1 68 ? -5.909 5.284 2.145 1.00 95.38 68 TYR A O 1
ATOM 530 N N . ASP A 1 69 ? -3.955 6.366 2.437 1.00 95.19 69 ASP A N 1
ATOM 531 C CA . ASP A 1 69 ? -4.396 7.169 3.586 1.00 95.19 69 ASP A CA 1
ATOM 532 C C . ASP A 1 69 ? -5.618 8.032 3.229 1.00 95.19 69 ASP A C 1
ATOM 534 O O . ASP A 1 69 ? -6.638 7.992 3.915 1.00 95.19 69 ASP A O 1
ATOM 538 N N . GLU A 1 70 ? -5.582 8.708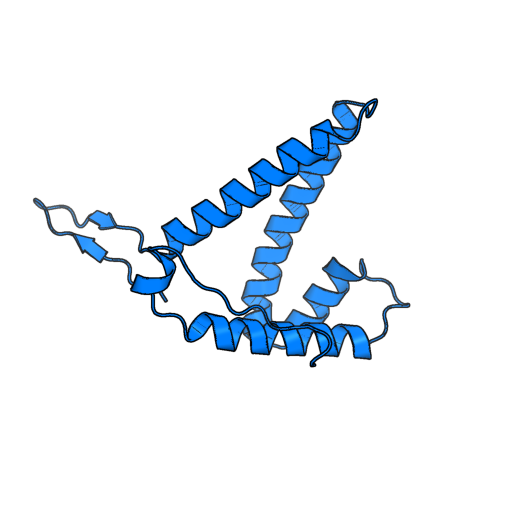 2.078 1.00 94.75 70 GLU A N 1
ATOM 539 C CA . GLU A 1 70 ? -6.736 9.454 1.564 1.00 94.75 70 GLU A CA 1
ATOM 540 C C . GLU A 1 70 ? -7.904 8.518 1.195 1.00 94.75 70 GLU A C 1
ATOM 542 O O . GLU A 1 70 ? -9.061 8.771 1.546 1.00 94.75 70 GLU A O 1
ATOM 547 N N . GLY A 1 71 ? -7.603 7.388 0.547 1.00 96.25 71 GLY A N 1
ATOM 548 C CA . GLY A 1 71 ? -8.579 6.371 0.155 1.00 96.25 71 GLY A CA 1
ATOM 549 C C . GLY A 1 71 ? -9.329 5.739 1.329 1.00 96.25 71 GLY A C 1
ATOM 550 O O . GLY A 1 71 ? -10.464 5.294 1.157 1.00 96.25 71 GLY A O 1
ATOM 551 N N . LEU A 1 72 ? -8.767 5.738 2.543 1.00 94.06 72 LEU A N 1
ATOM 552 C CA . LEU A 1 72 ? -9.482 5.271 3.735 1.00 94.06 72 LEU A CA 1
ATOM 553 C C . LEU A 1 72 ? -10.748 6.095 4.016 1.00 94.06 72 LEU A C 1
ATOM 555 O O . LEU A 1 72 ? -11.660 5.580 4.661 1.00 94.06 72 LEU A O 1
ATOM 559 N N . SER A 1 73 ? -10.856 7.321 3.499 1.00 93.94 73 SER A N 1
ATOM 560 C CA . SER A 1 73 ? -12.032 8.179 3.686 1.00 93.94 73 SER A CA 1
ATOM 561 C C . SER A 1 73 ? -13.102 8.063 2.588 1.00 93.94 73 SER A C 1
ATOM 563 O O . SER A 1 73 ? -14.278 8.277 2.876 1.00 93.94 73 SER A O 1
ATOM 565 N N . ASP A 1 74 ? -12.733 7.696 1.353 1.00 96.94 74 ASP A N 1
ATOM 566 C CA . ASP A 1 74 ? -13.648 7.631 0.200 1.00 96.94 74 ASP A CA 1
ATOM 567 C C . ASP A 1 74 ? -13.266 6.476 -0.743 1.00 96.94 74 ASP A C 1
ATOM 569 O O . ASP A 1 74 ? -12.145 6.402 -1.256 1.00 96.94 74 ASP A O 1
ATOM 573 N N . ASP A 1 75 ? -14.223 5.590 -1.021 1.00 97.44 75 ASP A N 1
ATOM 574 C CA . ASP A 1 75 ? -14.045 4.445 -1.919 1.00 97.44 75 ASP A CA 1
ATOM 575 C C . ASP A 1 75 ? -13.725 4.834 -3.358 1.00 97.4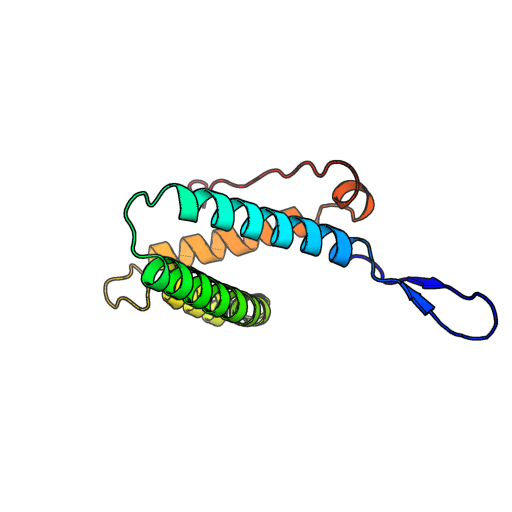4 75 ASP A C 1
ATOM 577 O O . ASP A 1 75 ? -13.012 4.099 -4.036 1.00 97.44 75 ASP A O 1
ATOM 581 N N . LYS A 1 76 ? -14.166 6.001 -3.835 1.00 97.19 76 LYS A N 1
ATOM 582 C CA . LYS A 1 76 ? -13.785 6.487 -5.170 1.00 97.19 76 LYS A CA 1
ATOM 583 C C . LYS A 1 76 ? -12.297 6.821 -5.225 1.00 97.19 76 LYS A C 1
ATOM 585 O O . LYS A 1 76 ? -11.638 6.559 -6.232 1.00 97.19 76 LYS A O 1
ATOM 590 N N . ILE A 1 77 ? -11.757 7.379 -4.140 1.00 97.56 77 ILE A N 1
ATOM 591 C CA . ILE A 1 77 ? -10.326 7.675 -4.023 1.00 97.56 77 ILE A CA 1
ATOM 592 C C . ILE A 1 77 ? -9.543 6.366 -3.898 1.00 97.56 77 ILE A C 1
ATOM 594 O O . ILE A 1 77 ? -8.540 6.195 -4.596 1.00 97.56 77 ILE A O 1
ATOM 598 N N . MET A 1 78 ? -10.036 5.406 -3.106 1.00 97.94 78 MET A N 1
ATOM 599 C CA . MET A 1 78 ? -9.439 4.070 -3.012 1.00 97.94 78 MET A CA 1
ATOM 600 C C . MET A 1 78 ? -9.439 3.350 -4.369 1.00 97.94 78 MET A C 1
ATOM 602 O O . MET A 1 78 ? -8.398 2.857 -4.793 1.00 97.94 78 MET A O 1
ATOM 606 N N . ALA A 1 79 ? -10.555 3.358 -5.101 1.00 97.94 79 ALA A N 1
ATOM 607 C CA . ALA A 1 79 ? -10.666 2.783 -6.442 1.00 97.94 79 ALA A CA 1
ATOM 608 C C . ALA A 1 79 ? -9.683 3.436 -7.424 1.00 97.94 79 ALA A C 1
ATOM 610 O O . ALA A 1 79 ? -8.981 2.744 -8.158 1.00 97.94 79 ALA A O 1
ATOM 611 N N . SER A 1 80 ? -9.558 4.767 -7.388 1.00 96.88 80 SER A N 1
ATOM 612 C CA . SER A 1 80 ? -8.552 5.506 -8.163 1.00 96.88 80 SER A CA 1
ATOM 613 C C . SER A 1 80 ? -7.120 5.105 -7.797 1.00 96.88 80 SER A C 1
ATOM 615 O O . SER A 1 80 ? -6.255 4.996 -8.671 1.00 96.88 80 SER A O 1
ATOM 617 N N . ALA A 1 81 ? -6.828 4.888 -6.513 1.00 97.12 81 ALA A N 1
ATOM 618 C CA . ALA A 1 81 ? -5.522 4.419 -6.065 1.00 97.12 81 ALA A CA 1
ATOM 619 C C . ALA A 1 81 ? -5.242 2.988 -6.558 1.00 97.12 81 ALA A C 1
ATOM 621 O O . ALA A 1 81 ? -4.172 2.739 -7.112 1.00 97.12 81 ALA A O 1
ATOM 622 N N . VAL A 1 82 ? -6.213 2.079 -6.443 1.00 96.75 82 VAL A N 1
ATOM 623 C CA . VAL A 1 82 ? -6.126 0.696 -6.939 1.00 96.75 82 VAL A CA 1
ATOM 624 C C . VAL A 1 82 ? -5.896 0.671 -8.448 1.00 96.75 82 VAL A C 1
ATOM 626 O O . VAL A 1 82 ? -4.950 0.036 -8.912 1.00 96.75 82 VAL A O 1
ATOM 629 N N . TRP A 1 83 ? -6.688 1.420 -9.215 1.00 97.56 83 TRP A N 1
ATOM 630 C CA . TRP A 1 83 ? -6.554 1.516 -10.668 1.00 97.56 83 TRP A CA 1
ATOM 631 C C . TRP A 1 83 ? -5.170 2.024 -11.090 1.00 97.56 83 TRP A C 1
ATOM 633 O O . TRP A 1 83 ? -4.506 1.437 -11.948 1.00 97.56 83 TRP A O 1
ATOM 643 N N . ARG A 1 84 ? -4.667 3.067 -10.420 1.00 95.25 84 ARG A N 1
ATOM 644 C CA . ARG A 1 84 ? -3.322 3.605 -10.669 1.00 95.25 84 ARG A CA 1
ATOM 645 C C . ARG A 1 84 ? -2.209 2.605 -10.388 1.00 95.25 84 ARG A C 1
ATOM 647 O O . ARG A 1 84 ? -1.197 2.622 -11.085 1.00 95.25 84 ARG A O 1
ATOM 654 N N . AR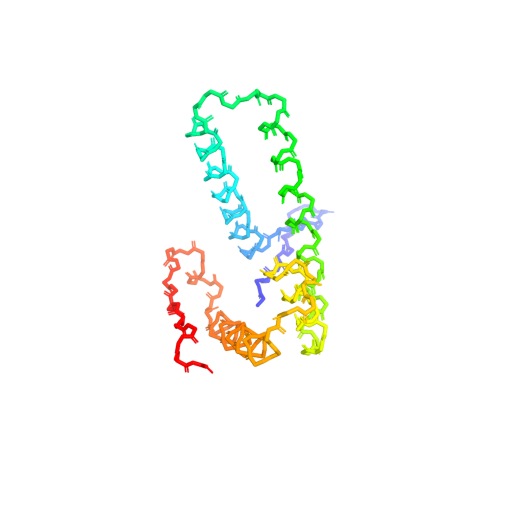G A 1 85 ? -2.353 1.788 -9.344 1.00 92.69 85 ARG A N 1
ATOM 655 C CA . ARG A 1 85 ? -1.256 0.963 -8.819 1.00 92.69 85 ARG A CA 1
ATOM 656 C C . ARG A 1 85 ? -1.259 -0.456 -9.357 1.00 92.69 85 ARG A C 1
ATOM 658 O O . ARG A 1 85 ? -0.216 -0.905 -9.814 1.00 92.69 85 ARG A O 1
ATOM 665 N N . PHE A 1 86 ? -2.401 -1.129 -9.348 1.00 93.06 86 PHE A N 1
ATOM 666 C CA . PHE A 1 86 ? -2.503 -2.514 -9.811 1.00 93.06 86 PHE A CA 1
ATOM 667 C C . PHE A 1 86 ? -2.674 -2.620 -11.324 1.00 93.06 86 PHE A C 1
ATOM 669 O O . PHE A 1 86 ? -2.165 -3.560 -1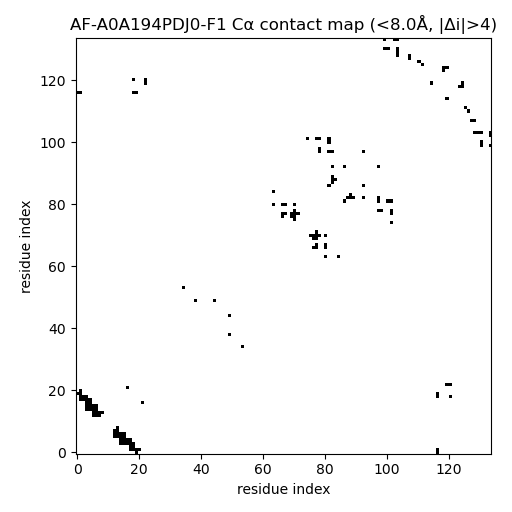1.924 1.00 93.06 86 PHE A O 1
ATOM 676 N N . TYR A 1 87 ? -3.331 -1.637 -11.942 1.00 95.44 87 TYR A N 1
ATOM 677 C CA . TYR A 1 87 ? -3.635 -1.655 -13.375 1.00 95.44 87 TYR A CA 1
ATOM 678 C C . TYR A 1 87 ? -2.841 -0.626 -14.177 1.00 95.44 87 TYR A C 1
ATOM 680 O O . TYR A 1 87 ? -3.078 -0.466 -15.369 1.00 95.44 87 TYR A O 1
ATOM 688 N N . SER A 1 88 ? -1.912 0.093 -13.539 1.00 94.19 88 SER A N 1
ATOM 689 C CA . SER A 1 88 ? -1.070 1.098 -14.200 1.00 94.19 88 SER A CA 1
ATOM 690 C C . SER A 1 88 ? -1.863 2.123 -15.025 1.00 94.19 88 SER A C 1
ATOM 692 O O . SER A 1 88 ? -1.408 2.517 -16.095 1.00 94.19 88 SER A O 1
ATOM 694 N N . LEU A 1 89 ? -3.039 2.554 -14.540 1.00 94.06 89 LEU A N 1
ATOM 695 C CA . LEU A 1 89 ? -3.942 3.472 -15.263 1.00 94.06 89 LEU A CA 1
ATOM 696 C C . LEU A 1 89 ? -4.455 2.938 -16.613 1.00 94.06 89 LEU A C 1
ATOM 698 O O . LEU A 1 89 ? -4.873 3.720 -17.461 1.00 94.06 89 LEU A O 1
ATOM 702 N N . SER A 1 90 ? -4.427 1.624 -16.836 1.00 96.25 90 SER A N 1
ATOM 703 C CA . SER A 1 90 ? -4.912 1.028 -18.081 1.00 96.25 90 SER A CA 1
ATOM 704 C C . SER A 1 90 ? -6.405 1.300 -18.283 1.00 96.25 90 SER A C 1
ATOM 706 O O . SER A 1 90 ? -7.214 1.041 -17.392 1.00 96.25 90 SER A O 1
ATOM 708 N N . GLU A 1 91 ? -6.771 1.784 -19.468 1.00 95.19 91 GLU A N 1
ATOM 709 C CA . GLU A 1 91 ? -8.170 1.982 -19.876 1.00 95.19 91 GLU A CA 1
ATOM 710 C C . GLU A 1 91 ? -8.923 0.652 -20.041 1.00 95.19 91 GLU A C 1
ATOM 712 O O . GLU A 1 91 ? -10.143 0.613 -19.908 1.00 95.19 91 GLU A O 1
ATOM 717 N N . ASP A 1 92 ? -8.191 -0.446 -20.246 1.00 96.44 92 ASP A N 1
ATOM 718 C CA . ASP A 1 92 ? -8.737 -1.800 -20.369 1.00 96.44 92 ASP A CA 1
ATOM 719 C C . ASP A 1 92 ? -9.025 -2.451 -19.004 1.00 96.44 92 ASP A C 1
ATOM 721 O O . ASP A 1 92 ? -9.472 -3.599 -18.932 1.00 96.44 92 ASP A O 1
ATOM 725 N N . ALA A 1 93 ? -8.745 -1.751 -17.899 1.00 96.31 93 ALA A N 1
ATOM 726 C CA . ALA A 1 93 ? -8.985 -2.264 -16.560 1.00 96.31 93 ALA A CA 1
ATOM 727 C C . ALA A 1 93 ? -10.485 -2.477 -16.316 1.00 96.31 93 ALA A C 1
ATOM 729 O O . ALA A 1 93 ? -11.299 -1.558 -16.419 1.00 96.31 93 ALA A O 1
ATOM 730 N N . ASN A 1 94 ? -10.853 -3.697 -15.930 1.00 96.56 94 ASN A N 1
ATOM 731 C CA . ASN A 1 94 ? -12.232 -4.017 -15.598 1.00 96.56 94 ASN A CA 1
ATOM 732 C C . ASN A 1 94 ? -12.636 -3.344 -14.277 1.00 96.56 94 ASN A C 1
ATOM 734 O O . ASN A 1 94 ? -12.075 -3.632 -13.217 1.00 96.56 94 ASN A O 1
ATOM 738 N N . ALA A 1 95 ? -13.659 -2.491 -14.336 1.00 95.75 95 ALA A N 1
ATOM 739 C CA . ALA A 1 95 ? -14.194 -1.794 -13.171 1.00 95.75 95 ALA A CA 1
ATOM 740 C C . ALA A 1 95 ? -14.655 -2.749 -12.055 1.00 95.75 95 ALA A C 1
ATOM 742 O O . ALA A 1 95 ? -14.472 -2.433 -10.881 1.00 95.75 95 ALA A O 1
ATOM 743 N N . MET A 1 96 ? -15.182 -3.929 -12.405 1.00 95.75 96 MET A N 1
ATOM 744 C CA . MET A 1 96 ? -15.616 -4.931 -11.422 1.00 95.75 96 MET A CA 1
ATOM 745 C C . MET A 1 96 ? -14.441 -5.512 -10.632 1.00 95.75 96 MET A C 1
ATOM 747 O O . MET A 1 96 ? -14.580 -5.821 -9.454 1.00 95.75 96 MET A O 1
ATOM 751 N N . ASP A 1 97 ? -13.269 -5.657 -11.254 1.00 95.62 97 ASP A N 1
ATOM 752 C CA . ASP A 1 97 ? -12.095 -6.182 -10.553 1.00 95.62 97 ASP A CA 1
ATOM 753 C C . ASP A 1 97 ? -11.513 -5.124 -9.604 1.00 95.62 97 ASP A C 1
ATOM 755 O O . ASP A 1 97 ? -11.099 -5.441 -8.489 1.00 95.62 97 ASP A O 1
ATOM 759 N N . ILE A 1 98 ? -11.560 -3.847 -10.002 1.00 97.12 98 ILE A N 1
ATOM 760 C CA . ILE A 1 98 ? -11.189 -2.720 -9.136 1.00 97.12 98 ILE A CA 1
ATOM 761 C C . ILE A 1 98 ? -12.123 -2.654 -7.923 1.00 97.12 98 ILE A C 1
ATOM 763 O O . ILE A 1 98 ? -11.640 -2.554 -6.796 1.00 97.12 98 ILE A O 1
ATOM 767 N N . GLU A 1 99 ? -13.439 -2.739 -8.134 1.00 96.31 99 GLU A N 1
ATOM 768 C CA . GLU A 1 99 ? -14.434 -2.763 -7.054 1.00 96.31 99 GLU A CA 1
ATOM 769 C C . GLU A 1 99 ? -14.161 -3.904 -6.065 1.00 96.31 99 GLU A C 1
ATOM 771 O O . GLU A 1 99 ? -14.100 -3.660 -4.860 1.00 96.31 99 GLU A O 1
ATOM 776 N N . LYS A 1 100 ? -13.917 -5.125 -6.559 1.00 96.62 100 LYS A N 1
ATOM 777 C CA . LYS A 1 100 ? -13.585 -6.284 -5.714 1.00 96.62 100 LYS A CA 1
ATOM 778 C C . LYS A 1 100 ? -12.357 -6.044 -4.849 1.00 96.62 100 LYS A C 1
ATOM 780 O O . LYS A 1 100 ? -12.376 -6.340 -3.657 1.00 96.62 100 LYS A O 1
ATOM 785 N N . ILE A 1 101 ? -11.295 -5.467 -5.415 1.00 96.62 101 ILE A N 1
ATOM 786 C CA . ILE A 1 101 ? -10.088 -5.130 -4.650 1.00 96.62 101 ILE A CA 1
ATOM 787 C C . ILE A 1 101 ? -10.408 -4.085 -3.574 1.00 96.62 101 ILE A C 1
ATOM 789 O O . ILE A 1 101 ? -9.948 -4.221 -2.441 1.00 96.62 101 ILE A O 1
ATOM 793 N N . VAL A 1 102 ? -11.206 -3.060 -3.888 1.00 97.06 102 VAL A N 1
ATOM 794 C CA . VAL A 1 102 ? -11.626 -2.051 -2.901 1.00 97.06 102 VAL A CA 1
ATOM 795 C C . VAL A 1 102 ? -12.434 -2.698 -1.775 1.00 97.06 102 VAL A C 1
ATOM 797 O O . VAL A 1 102 ? -12.133 -2.466 -0.603 1.00 97.06 102 VAL A O 1
ATOM 800 N N . HIS A 1 103 ? -13.405 -3.551 -2.107 1.00 95.94 103 HIS A N 1
ATOM 801 C CA . HIS A 1 103 ? -14.217 -4.269 -1.126 1.00 95.94 103 HIS A CA 1
ATOM 802 C C . HIS A 1 103 ? -13.353 -5.162 -0.221 1.00 95.94 103 HIS A C 1
ATOM 804 O O . HIS A 1 103 ? -13.453 -5.089 1.007 1.00 95.94 103 HIS A O 1
ATOM 810 N N . PHE A 1 104 ? -12.420 -5.911 -0.814 1.00 96.69 104 PHE A N 1
ATOM 811 C CA . PHE A 1 104 ? -11.433 -6.709 -0.091 1.00 96.69 104 PHE A CA 1
ATOM 812 C C . PHE A 1 104 ? -10.582 -5.861 0.864 1.00 96.69 104 PHE A C 1
ATOM 814 O O . PHE A 1 104 ? -10.437 -6.218 2.033 1.00 96.69 104 PHE A O 1
ATOM 821 N N . ILE A 1 105 ? -10.054 -4.716 0.412 1.00 95.50 105 ILE A N 1
ATOM 822 C CA . ILE A 1 105 ? -9.257 -3.808 1.253 1.00 95.50 105 ILE A CA 1
ATOM 823 C C . ILE A 1 105 ? -10.077 -3.338 2.459 1.00 95.50 105 ILE A C 1
ATOM 825 O O . ILE A 1 105 ? -9.573 -3.359 3.582 1.00 95.50 105 ILE A O 1
ATOM 829 N N . ARG A 1 106 ? -11.345 -2.956 2.261 1.00 95.44 106 ARG A N 1
ATOM 830 C CA . ARG A 1 106 ? -12.229 -2.512 3.352 1.00 95.44 106 ARG A CA 1
ATOM 831 C C . ARG A 1 106 ? -12.448 -3.594 4.396 1.00 95.44 106 ARG A C 1
ATOM 833 O O . ARG A 1 106 ? -12.313 -3.323 5.590 1.00 95.44 106 ARG A O 1
ATOM 840 N N . HIS A 1 107 ? -12.746 -4.811 3.961 1.00 94.88 107 HIS A N 1
ATOM 841 C CA . HIS A 1 107 ? -12.914 -5.937 4.871 1.00 94.88 107 HIS A CA 1
ATOM 842 C C . HIS A 1 107 ? -11.612 -6.289 5.586 1.00 94.88 107 HIS A C 1
ATOM 844 O O . HIS A 1 107 ? -11.611 -6.456 6.804 1.00 94.88 107 HIS A O 1
ATOM 850 N N . GLN A 1 108 ? -10.487 -6.313 4.872 1.00 94.38 108 GLN A N 1
ATOM 851 C CA . GLN A 1 108 ? -9.197 -6.617 5.478 1.00 94.38 108 GLN A CA 1
ATOM 852 C C . GLN A 1 108 ? -8.806 -5.578 6.537 1.00 94.38 108 GLN A C 1
ATOM 854 O O . GLN A 1 108 ? -8.329 -5.964 7.603 1.00 94.38 108 GLN A O 1
ATOM 859 N N . VAL A 1 109 ? -9.037 -4.284 6.288 1.00 93.19 109 VAL A N 1
ATOM 860 C CA . VAL A 1 109 ? -8.823 -3.217 7.282 1.00 93.19 109 VAL A CA 1
ATOM 861 C C . VAL A 1 109 ? -9.748 -3.400 8.484 1.00 93.19 109 VAL A C 1
ATOM 863 O O . VAL A 1 109 ? -9.278 -3.330 9.616 1.00 93.19 109 VAL A O 1
ATOM 866 N N . SER A 1 110 ? -11.028 -3.718 8.261 1.00 93.19 110 SER A N 1
ATOM 867 C CA . SER A 1 110 ? -11.978 -3.982 9.349 1.00 93.19 110 SER A CA 1
ATOM 868 C C . SER A 1 110 ? -11.547 -5.149 10.242 1.00 93.19 110 SER A C 1
ATOM 870 O O . SER A 1 110 ? -11.684 -5.061 11.460 1.00 93.19 110 SER A O 1
ATOM 872 N N . GLU A 1 111 ? -10.999 -6.227 9.673 1.00 91.94 111 GLU A N 1
ATOM 873 C CA . GLU A 1 111 ? -10.458 -7.342 10.461 1.00 91.94 111 GLU A CA 1
ATOM 874 C C . GLU A 1 111 ? -9.184 -6.958 11.220 1.00 91.94 111 GLU A C 1
ATOM 876 O O . GLU A 1 111 ? -9.027 -7.322 12.385 1.00 91.94 111 GLU A O 1
ATOM 881 N N . LEU A 1 112 ? -8.286 -6.188 10.598 1.00 89.69 112 LEU A N 1
ATOM 882 C CA . LEU A 1 112 ? -7.057 -5.731 11.252 1.00 89.69 112 LEU A CA 1
ATOM 883 C C . LEU A 1 112 ? -7.343 -4.774 12.419 1.00 89.69 112 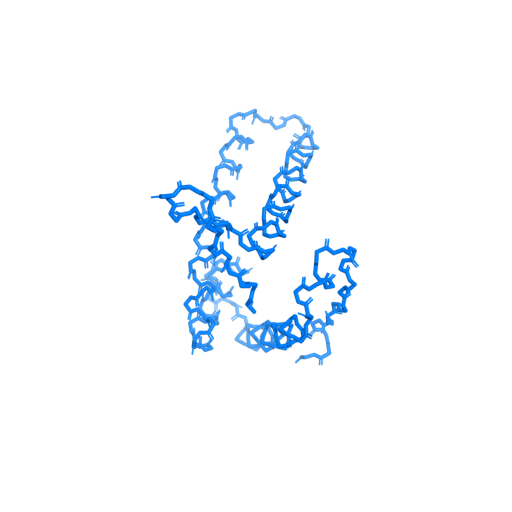LEU A C 1
ATOM 885 O O . LEU A 1 112 ? -6.680 -4.867 13.451 1.00 89.69 112 LEU A O 1
ATOM 889 N N . ASP A 1 113 ? -8.355 -3.911 12.304 1.00 89.69 113 ASP A N 1
ATOM 890 C CA . ASP A 1 113 ? -8.759 -2.971 13.359 1.00 89.69 113 ASP A CA 1
ATOM 891 C C . ASP A 1 113 ? -9.296 -3.662 14.620 1.00 89.69 113 ASP A C 1
ATOM 893 O O . ASP A 1 113 ? -9.266 -3.087 15.711 1.00 89.69 113 ASP A O 1
ATOM 897 N N . LYS A 1 114 ? -9.755 -4.913 14.502 1.00 89.50 114 LYS A N 1
ATOM 898 C CA . LYS A 1 114 ? -10.213 -5.717 15.645 1.00 89.50 114 LYS A CA 1
ATOM 899 C C . LYS A 1 114 ? -9.054 -6.256 16.487 1.00 89.50 114 LYS A C 1
ATOM 901 O O . LYS A 1 114 ? -9.294 -6.725 17.599 1.00 89.50 114 LYS A O 1
ATOM 906 N N . ILE A 1 115 ? -7.815 -6.207 15.991 1.00 87.69 115 ILE A N 1
ATOM 907 C CA . ILE A 1 115 ? -6.643 -6.756 16.682 1.00 87.69 115 ILE A CA 1
ATOM 908 C C . ILE A 1 115 ? -6.202 -5.799 17.803 1.00 87.69 115 ILE A C 1
ATOM 910 O O . ILE A 1 115 ? -5.823 -4.656 17.531 1.00 87.69 115 ILE A O 1
ATOM 914 N N . PRO A 1 116 ? -6.173 -6.242 19.074 1.00 85.31 116 PRO A N 1
ATOM 915 C CA . PRO A 1 116 ? -5.688 -5.412 20.170 1.00 85.31 116 PRO A CA 1
ATOM 916 C C . PRO A 1 116 ? -4.197 -5.074 20.024 1.00 85.31 116 PRO A C 1
ATOM 918 O O . PRO A 1 116 ? -3.378 -5.937 19.705 1.00 85.31 116 PRO A O 1
ATOM 921 N N . SER A 1 117 ? -3.802 -3.844 20.373 1.00 80.81 117 SER A N 1
ATOM 922 C CA . SER A 1 117 ? -2.405 -3.374 20.272 1.00 80.81 117 SER A CA 1
ATOM 923 C C . SER A 1 117 ? -1.386 -4.288 20.974 1.00 80.81 117 SER A C 1
ATOM 925 O O . SER A 1 117 ? -0.277 -4.479 20.478 1.00 80.81 117 SER A O 1
ATOM 927 N N . LYS A 1 118 ? -1.769 -4.891 22.111 1.00 81.44 118 LYS A N 1
ATOM 928 C CA . LYS A 1 118 ? -0.932 -5.843 22.866 1.00 81.44 118 LYS A CA 1
ATOM 929 C C . LYS A 1 118 ? -0.586 -7.106 22.063 1.00 81.44 118 LYS A C 1
ATOM 931 O O . LYS A 1 118 ? 0.541 -7.591 22.148 1.00 81.44 118 LYS A O 1
ATOM 936 N N . ASP A 1 119 ? -1.531 -7.589 21.262 1.00 83.56 119 ASP A N 1
ATOM 937 C CA . ASP A 1 119 ? -1.415 -8.826 20.489 1.00 83.56 119 ASP A CA 1
ATOM 938 C C . ASP A 1 119 ? -0.680 -8.549 19.172 1.00 83.56 119 ASP A C 1
ATOM 940 O O . ASP A 1 119 ? 0.039 -9.400 18.654 1.00 83.56 119 ASP A O 1
ATOM 944 N N . LEU A 1 120 ? -0.762 -7.308 18.682 1.00 79.50 120 LEU A N 1
ATOM 945 C CA . LEU A 1 120 ? -0.004 -6.853 17.522 1.00 79.50 120 LEU A CA 1
ATOM 946 C C . LEU A 1 120 ? 1.518 -6.863 17.772 1.00 79.50 120 LEU A C 1
ATOM 948 O O . LEU A 1 120 ? 2.303 -7.135 16.864 1.00 79.50 120 LEU A O 1
ATOM 952 N N . LYS A 1 121 ? 1.949 -6.570 19.006 1.00 75.75 121 LYS A N 1
ATOM 953 C CA . LYS A 1 121 ? 3.369 -6.458 19.378 1.00 75.75 121 LYS A CA 1
ATOM 954 C C . LYS A 1 121 ? 4.050 -7.809 19.594 1.00 75.75 121 LYS A C 1
ATOM 956 O O . LYS A 1 121 ? 5.234 -7.956 19.289 1.00 75.75 121 LYS A O 1
ATOM 961 N N . TRP A 1 122 ? 3.340 -8.778 20.169 1.00 76.31 122 TRP A N 1
ATOM 962 C CA . TRP A 1 122 ? 3.917 -10.048 20.603 1.00 76.31 122 TRP A CA 1
ATOM 963 C C . TRP A 1 122 ? 3.333 -11.201 19.785 1.00 76.31 122 TRP A C 1
ATOM 965 O O . TRP A 1 122 ? 2.303 -11.759 20.140 1.00 76.31 122 TRP A O 1
ATOM 975 N N . LYS A 1 123 ? 4.018 -11.552 18.684 1.00 74.00 123 LYS A N 1
ATOM 976 C CA . LYS A 1 123 ? 3.608 -12.590 17.715 1.00 74.00 123 LYS A CA 1
ATOM 977 C C . LYS A 1 123 ? 2.182 -12.373 17.180 1.00 74.00 123 LYS A C 1
ATOM 979 O O . LYS A 1 123 ? 1.287 -13.153 17.510 1.00 74.00 123 LYS A O 1
ATOM 984 N N . PRO A 1 124 ? 1.976 -11.357 16.329 1.00 76.69 124 PRO A N 1
ATOM 985 C CA . PRO A 1 124 ? 0.663 -11.117 15.761 1.00 76.69 124 PRO A CA 1
ATOM 986 C C . PRO A 1 124 ? 0.199 -12.328 14.947 1.00 76.69 124 PRO A C 1
ATOM 988 O O . PRO A 1 124 ? 0.919 -12.827 14.079 1.00 76.69 124 PRO A O 1
ATOM 991 N N . VAL A 1 125 ? -1.014 -12.794 15.233 1.00 80.56 125 VAL A N 1
ATOM 992 C CA . VAL A 1 125 ? -1.702 -13.805 14.432 1.00 80.56 125 VAL A CA 1
ATOM 993 C C . VAL A 1 125 ? -2.698 -13.068 13.553 1.00 80.56 125 VAL A C 1
ATOM 995 O O . VAL A 1 125 ? -3.694 -12.540 14.041 1.00 80.56 125 VAL A O 1
ATOM 998 N N . PHE A 1 126 ? -2.398 -13.006 12.260 1.00 83.12 126 PHE A N 1
ATOM 999 C CA . PHE A 1 126 ? -3.271 -12.385 11.273 1.00 83.12 126 PHE A CA 1
ATOM 1000 C C . PHE A 1 126 ? -4.087 -13.458 10.564 1.00 83.12 126 PHE A C 1
ATOM 1002 O O . PHE A 1 126 ? -3.526 -14.419 10.033 1.00 83.12 126 PHE A O 1
ATOM 1009 N N . THR A 1 127 ? -5.401 -13.263 10.516 1.00 85.00 127 THR A N 1
ATOM 1010 C CA . THR A 1 127 ? -6.253 -13.991 9.575 1.00 85.00 127 THR A CA 1
ATOM 1011 C C . THR A 1 127 ? -6.325 -13.153 8.309 1.00 85.00 127 THR A C 1
ATOM 1013 O O . THR A 1 127 ? -6.975 -12.109 8.286 1.00 85.00 127 THR A O 1
ATOM 1016 N N . TRP A 1 128 ? -5.590 -13.571 7.283 1.00 90.06 128 TRP A N 1
ATOM 1017 C CA . TRP A 1 128 ? -5.656 -12.936 5.972 1.00 90.06 128 TRP A CA 1
ATOM 1018 C C . TRP A 1 128 ? -6.903 -13.420 5.249 1.00 90.06 128 TRP A C 1
ATOM 1020 O O . TRP A 1 128 ? -7.122 -14.628 5.135 1.00 90.06 128 TRP A O 1
ATOM 1030 N N . LEU A 1 129 ? -7.717 -12.478 4.784 1.00 93.50 129 LEU A N 1
ATOM 1031 C CA . LEU A 1 129 ? -8.887 -12.793 3.978 1.00 93.50 129 LEU A CA 1
ATOM 1032 C C . LEU A 1 129 ? -8.450 -13.242 2.577 1.00 93.50 129 LEU A C 1
ATOM 1034 O O . LEU A 1 129 ? -7.373 -12.880 2.095 1.00 93.50 129 LEU A O 1
ATOM 1038 N N . SER A 1 130 ? -9.300 -14.014 1.907 1.00 93.38 130 SER A N 1
ATOM 1039 C CA . SER A 1 130 ? -9.127 -14.339 0.493 1.00 93.38 130 SER A CA 1
ATOM 1040 C C . SER A 1 130 ? -9.865 -13.310 -0.350 1.00 93.38 130 SER A C 1
ATOM 1042 O O . SER A 1 130 ? -11.042 -13.052 -0.123 1.00 93.38 130 SER A O 1
ATOM 1044 N N . ILE A 1 131 ? -9.208 -12.770 -1.376 1.00 91.19 131 ILE A N 1
ATOM 1045 C CA . ILE A 1 131 ? -9.881 -11.889 -2.340 1.00 91.19 131 ILE A CA 1
ATOM 1046 C C . ILE A 1 131 ? -10.987 -12.612 -3.120 1.00 91.19 131 ILE A C 1
ATOM 1048 O O . ILE A 1 131 ? -11.893 -11.967 -3.617 1.00 91.19 131 ILE A O 1
ATOM 1052 N N . ASN A 1 132 ? -10.934 -13.946 -3.214 1.00 90.19 132 ASN A N 1
ATOM 1053 C CA . ASN A 1 132 ? -11.949 -14.730 -3.922 1.00 90.19 132 ASN A CA 1
ATOM 1054 C C . ASN A 1 132 ? -13.249 -14.899 -3.122 1.00 90.19 132 ASN A C 1
ATOM 1056 O O . ASN A 1 132 ? -14.241 -15.362 -3.681 1.00 90.19 132 ASN A O 1
ATOM 1060 N N . ASP A 1 133 ? -13.234 -14.554 -1.833 1.00 86.50 133 ASP A N 1
ATOM 1061 C CA . ASP A 1 133 ? -14.418 -14.600 -0.970 1.00 86.50 133 ASP A CA 1
ATOM 1062 C C . ASP A 1 133 ? -15.217 -13.275 -1.033 1.00 86.50 133 ASP A C 1
ATOM 1064 O O . ASP A 1 133 ? -16.152 -13.071 -0.254 1.00 86.50 133 ASP A O 1
ATOM 1068 N N . HIS A 1 134 ? -14.840 -12.379 -1.958 1.00 69.69 134 HIS A N 1
ATOM 1069 C CA . HIS A 1 134 ? -15.324 -11.010 -2.157 1.00 69.69 134 HIS A CA 1
ATOM 1070 C C . HIS A 1 134 ? -15.541 -10.711 -3.650 1.00 69.69 134 HIS A C 1
ATOM 1072 O O . HIS A 1 134 ? -16.441 -9.895 -3.944 1.00 69.69 134 HIS A O 1
#

Organism: Papilio xuthus (NCBI:txid66420)